Protein AF-A0A645JJ20-F1 (afdb_monomer_lite)

Radius of gyration: 17.33 Å; chains: 1; bounding box: 39×48×47 Å

Structure (mmCIF, N/CA/C/O backbone):
data_AF-A0A645JJ20-F1
#
_entry.id   AF-A0A645JJ20-F1
#
loop_
_atom_site.group_PDB
_atom_site.id
_atom_site.type_symbol
_atom_site.label_atom_id
_atom_site.label_alt_id
_atom_site.label_comp_id
_atom_site.label_asym_id
_atom_site.label_entity_id
_atom_site.label_seq_id
_atom_site.pdbx_PDB_ins_code
_atom_site.Cartn_x
_atom_site.Cartn_y
_atom_site.Cartn_z
_atom_site.occupancy
_atom_site.B_iso_or_equiv
_atom_site.auth_seq_id
_atom_site.auth_comp_id
_atom_site.auth_asym_id
_atom_site.auth_atom_id
_atom_site.pdbx_PDB_model_num
ATOM 1 N N . MET A 1 1 ? 11.208 -22.058 2.750 1.00 79.12 1 MET A N 1
ATOM 2 C CA . MET A 1 1 ? 11.627 -23.416 2.364 1.00 79.12 1 MET A CA 1
ATOM 3 C C . MET A 1 1 ? 10.623 -24.371 2.968 1.00 79.12 1 MET A C 1
ATOM 5 O O . MET A 1 1 ? 10.219 -24.130 4.101 1.00 79.12 1 MET A O 1
ATOM 9 N N . TYR A 1 2 ? 10.173 -25.352 2.195 1.00 85.62 2 TYR A N 1
ATOM 10 C CA . TYR A 1 2 ? 9.194 -26.344 2.631 1.00 85.62 2 TYR A CA 1
ATOM 11 C C . TYR A 1 2 ? 9.883 -27.704 2.752 1.00 85.62 2 TYR A C 1
ATOM 13 O O . TYR A 1 2 ? 10.841 -27.951 2.017 1.00 85.62 2 TYR A O 1
ATOM 21 N N . ASP A 1 3 ? 9.436 -28.554 3.671 1.00 89.44 3 ASP A N 1
ATOM 22 C CA . ASP A 1 3 ? 9.869 -29.955 3.703 1.00 89.44 3 ASP A CA 1
ATOM 23 C C . ASP A 1 3 ? 9.113 -30.814 2.670 1.00 89.44 3 ASP A C 1
ATOM 25 O O . ASP A 1 3 ? 8.294 -30.319 1.893 1.00 89.44 3 ASP A O 1
ATOM 29 N N . TYR A 1 4 ? 9.387 -32.121 2.666 1.00 90.19 4 TYR A N 1
ATOM 30 C CA . TYR A 1 4 ? 8.758 -33.096 1.770 1.00 90.19 4 TYR A CA 1
ATOM 31 C C . TYR A 1 4 ? 7.249 -33.284 2.014 1.00 90.19 4 TYR A C 1
ATOM 33 O O . TYR A 1 4 ? 6.570 -33.863 1.172 1.00 90.19 4 TYR A O 1
ATOM 41 N N . THR A 1 5 ? 6.722 -32.794 3.142 1.00 91.9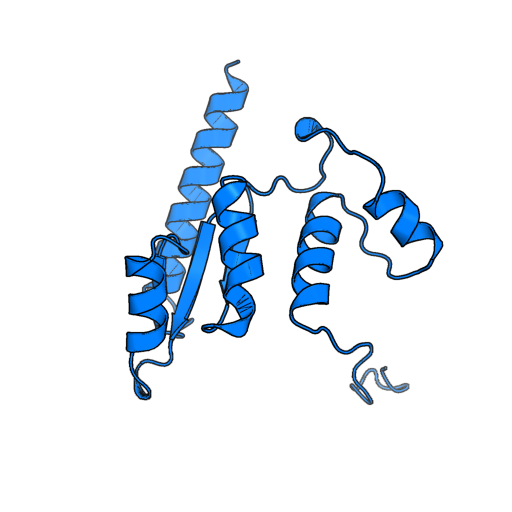4 5 THR A N 1
ATOM 42 C CA . THR A 1 5 ? 5.283 -32.787 3.455 1.00 91.94 5 THR A CA 1
ATOM 43 C C . THR A 1 5 ? 4.602 -31.483 3.034 1.00 91.94 5 THR A C 1
ATOM 45 O O . THR A 1 5 ? 3.382 -31.373 3.119 1.00 91.94 5 THR A O 1
ATOM 48 N N . GLY A 1 6 ? 5.374 -30.491 2.573 1.00 91.31 6 GLY A N 1
ATOM 49 C CA . GLY A 1 6 ? 4.878 -29.155 2.257 1.00 91.31 6 GLY A CA 1
ATOM 50 C C . GLY A 1 6 ? 4.761 -28.230 3.472 1.00 91.31 6 GLY A C 1
ATOM 51 O O . GLY A 1 6 ? 4.164 -27.161 3.350 1.00 91.31 6 GLY A O 1
ATOM 52 N N . SER A 1 7 ? 5.334 -28.583 4.629 1.00 90.06 7 SER A N 1
ATOM 53 C CA . SER A 1 7 ? 5.304 -27.729 5.826 1.00 90.06 7 SER A CA 1
ATOM 54 C C . SER A 1 7 ? 6.394 -26.655 5.772 1.00 90.06 7 SER A C 1
ATOM 56 O O . SER A 1 7 ? 7.488 -26.891 5.256 1.00 90.06 7 SER A O 1
ATOM 58 N N . ILE A 1 8 ? 6.110 -25.451 6.288 1.00 89.56 8 ILE A N 1
ATOM 59 C CA . ILE A 1 8 ? 7.061 -24.324 6.302 1.00 89.56 8 ILE A CA 1
ATOM 60 C C . ILE A 1 8 ? 8.202 -24.629 7.280 1.00 89.56 8 ILE A C 1
ATOM 62 O O . ILE A 1 8 ? 7.976 -24.738 8.478 1.00 89.56 8 ILE A O 1
ATOM 66 N N . GLN A 1 9 ? 9.433 -24.690 6.774 1.00 91.12 9 GLN A N 1
ATOM 67 C CA . GLN A 1 9 ? 10.643 -24.929 7.573 1.00 91.12 9 GLN A CA 1
ATOM 68 C C . GLN A 1 9 ? 11.427 -23.642 7.859 1.00 91.12 9 GLN A C 1
ATOM 70 O O . GLN A 1 9 ? 11.995 -23.473 8.932 1.00 91.12 9 GLN A O 1
ATOM 75 N N . TRP A 1 10 ? 11.478 -22.715 6.896 1.00 89.94 10 TRP A N 1
ATOM 76 C CA . TRP A 1 10 ? 12.255 -21.476 7.038 1.00 89.94 10 TRP A CA 1
ATOM 77 C C . TRP A 1 10 ? 11.722 -20.354 6.137 1.00 89.94 10 TRP A C 1
ATOM 79 O O . TRP A 1 10 ? 11.275 -20.652 5.019 1.00 89.94 10 TRP A O 1
ATOM 89 N N . PRO A 1 11 ? 11.792 -19.068 6.535 1.00 85.62 11 PRO A N 1
ATOM 90 C CA . PRO A 1 11 ? 11.512 -17.950 5.638 1.00 85.62 11 PRO A CA 1
ATOM 91 C C . PRO A 1 11 ? 12.403 -18.007 4.392 1.00 85.62 11 PRO A C 1
ATOM 93 O O . PRO A 1 11 ? 13.610 -18.211 4.472 1.00 85.62 11 PRO A O 1
ATOM 96 N N . LYS A 1 12 ? 11.806 -17.826 3.207 1.00 83.25 12 LYS A N 1
ATOM 97 C CA . LYS A 1 12 ? 12.566 -17.819 1.945 1.00 83.25 12 LYS A CA 1
ATOM 98 C C . LYS A 1 12 ? 13.456 -16.579 1.830 1.00 83.25 12 LYS A C 1
ATOM 100 O O . LYS A 1 12 ? 14.535 -16.664 1.258 1.00 83.25 12 LYS A O 1
ATOM 105 N N . MET A 1 13 ? 12.988 -15.439 2.336 1.00 83.81 13 MET A N 1
ATOM 106 C CA . MET A 1 13 ? 13.683 -14.161 2.233 1.00 83.81 13 MET A CA 1
ATOM 107 C C . MET A 1 13 ? 13.111 -13.165 3.245 1.00 83.81 13 MET A C 1
ATOM 109 O O . MET A 1 13 ? 11.896 -13.104 3.430 1.00 83.81 13 MET A O 1
ATOM 113 N N . ALA A 1 14 ? 13.982 -12.375 3.870 1.00 85.25 14 ALA A N 1
ATOM 114 C CA . ALA A 1 14 ? 13.581 -11.240 4.692 1.00 85.25 14 ALA A CA 1
ATOM 115 C C . ALA A 1 14 ? 13.409 -9.991 3.815 1.00 85.25 14 ALA A C 1
ATOM 117 O O . ALA A 1 14 ? 14.268 -9.685 2.988 1.00 85.25 14 ALA A O 1
ATOM 118 N N . VAL A 1 15 ? 12.309 -9.260 4.002 1.00 84.38 1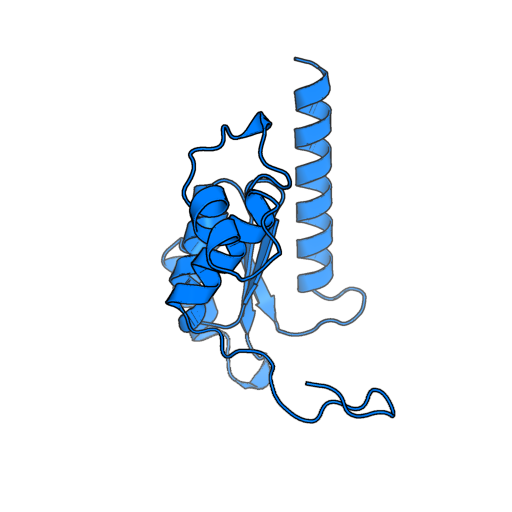5 VAL A N 1
ATOM 119 C CA . VAL A 1 15 ? 12.009 -8.023 3.268 1.00 84.38 15 VAL A CA 1
ATOM 120 C C . VAL A 1 15 ? 12.082 -6.855 4.244 1.00 84.38 15 VAL A C 1
ATOM 122 O O . VAL A 1 15 ? 11.305 -6.786 5.192 1.00 84.38 15 VAL A O 1
ATOM 125 N N . ASN A 1 16 ? 13.026 -5.940 4.026 1.00 84.06 16 ASN A N 1
ATOM 126 C CA . ASN A 1 16 ? 13.160 -4.715 4.818 1.00 84.06 16 ASN A CA 1
ATOM 127 C C . ASN A 1 16 ? 12.388 -3.543 4.183 1.00 84.06 16 ASN A C 1
ATOM 129 O O . ASN A 1 16 ? 11.849 -3.665 3.083 1.00 84.06 16 ASN A O 1
ATOM 133 N N . TYR A 1 17 ? 12.355 -2.394 4.865 1.00 72.00 17 TYR A N 1
ATOM 134 C CA . TYR A 1 17 ? 11.617 -1.203 4.419 1.00 72.00 17 TYR A CA 1
ATOM 135 C C . TYR A 1 17 ? 12.019 -0.727 3.007 1.00 72.00 17 TYR A C 1
ATOM 137 O O . TYR A 1 17 ? 11.157 -0.331 2.226 1.00 72.00 17 TYR A O 1
ATOM 145 N N . THR A 1 18 ? 13.298 -0.830 2.631 1.00 76.69 18 THR A N 1
ATOM 146 C CA . THR A 1 18 ? 13.781 -0.488 1.280 1.00 76.69 18 THR A CA 1
ATOM 147 C C . THR A 1 18 ? 13.320 -1.508 0.241 1.00 76.69 18 THR A C 1
ATOM 149 O O . THR A 1 18 ? 12.887 -1.145 -0.853 1.00 76.69 18 THR A O 1
ATOM 152 N N . ALA A 1 19 ? 13.378 -2.795 0.586 1.00 85.94 19 ALA A N 1
ATOM 153 C CA . ALA A 1 19 ? 12.980 -3.881 -0.294 1.00 85.94 19 ALA A CA 1
ATOM 154 C C . ALA A 1 19 ? 11.468 -3.870 -0.569 1.00 85.94 19 ALA A C 1
ATOM 156 O O . ALA A 1 19 ? 11.076 -4.151 -1.697 1.00 85.94 19 ALA A O 1
ATOM 157 N N . LYS A 1 20 ? 10.614 -3.480 0.393 1.00 89.94 20 LYS A N 1
ATOM 158 C CA . LYS A 1 20 ? 9.152 -3.369 0.184 1.00 89.94 20 LYS A CA 1
ATOM 159 C C . LYS A 1 20 ? 8.811 -2.497 -1.031 1.00 89.94 20 LYS A C 1
ATOM 161 O O . LYS A 1 20 ? 8.034 -2.905 -1.892 1.00 89.94 20 LYS A O 1
ATOM 166 N N . THR A 1 21 ? 9.478 -1.353 -1.167 1.00 90.06 21 THR A N 1
ATOM 167 C CA . THR A 1 21 ? 9.324 -0.453 -2.319 1.00 90.06 21 THR A CA 1
ATOM 168 C C . THR A 1 21 ? 9.699 -1.146 -3.632 1.00 90.06 21 THR A C 1
ATOM 170 O O . THR A 1 21 ? 8.991 -1.021 -4.631 1.00 90.06 21 THR A O 1
ATOM 173 N N . GLN A 1 22 ? 10.784 -1.929 -3.637 1.00 91.38 22 GLN A N 1
ATOM 174 C CA . GLN A 1 22 ? 11.178 -2.725 -4.802 1.00 91.38 22 GLN A CA 1
ATOM 175 C C . GLN A 1 22 ? 10.083 -3.735 -5.182 1.00 91.38 22 GLN A C 1
ATOM 177 O O . GLN A 1 22 ? 9.785 -3.894 -6.366 1.00 91.38 22 GLN A O 1
ATOM 182 N N . PHE A 1 23 ? 9.452 -4.389 -4.200 1.00 92.44 23 PHE A N 1
ATOM 183 C CA . PHE A 1 23 ? 8.353 -5.329 -4.443 1.00 92.44 23 PHE A CA 1
ATOM 184 C C . PHE A 1 23 ? 7.135 -4.670 -5.085 1.00 92.44 23 PHE A C 1
ATOM 186 O O . PHE A 1 23 ? 6.533 -5.262 -5.980 1.00 92.44 23 PHE A O 1
ATOM 193 N N . LEU A 1 24 ? 6.818 -3.430 -4.716 1.00 94.25 24 LEU A N 1
ATOM 194 C CA . LEU A 1 24 ? 5.751 -2.683 -5.378 1.00 94.25 24 LEU A CA 1
ATOM 195 C C . LEU A 1 24 ? 6.044 -2.466 -6.867 1.00 94.25 24 LEU A C 1
ATOM 197 O O . LEU A 1 24 ? 5.184 -2.729 -7.706 1.00 94.25 24 LEU A O 1
ATOM 201 N N . PHE A 1 25 ? 7.275 -2.083 -7.223 1.00 94.06 25 PHE A N 1
ATOM 202 C CA . PHE A 1 25 ? 7.672 -1.964 -8.630 1.00 94.06 25 PHE A CA 1
ATOM 203 C C . PHE A 1 25 ? 7.687 -3.311 -9.363 1.00 94.06 25 PHE A C 1
ATOM 205 O O . PHE A 1 25 ? 7.349 -3.369 -10.545 1.00 94.06 25 PHE A O 1
ATOM 212 N N . ARG A 1 26 ? 8.033 -4.403 -8.674 1.00 94.44 2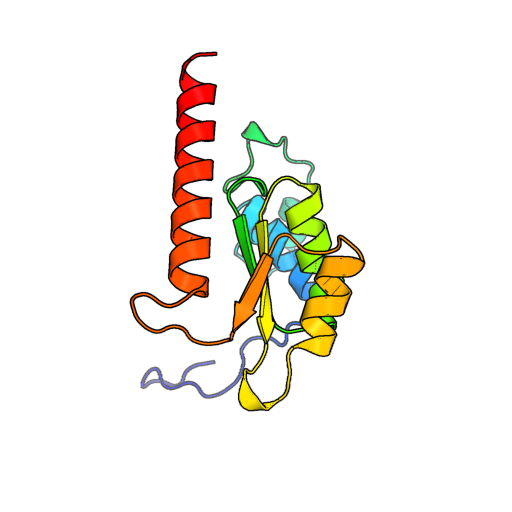6 ARG A N 1
ATOM 213 C CA . ARG A 1 26 ? 7.967 -5.760 -9.233 1.00 94.44 26 ARG A CA 1
ATOM 214 C C . ARG A 1 26 ? 6.539 -6.157 -9.587 1.00 94.44 26 ARG A C 1
ATOM 216 O O . ARG A 1 26 ? 6.315 -6.626 -10.698 1.00 94.44 26 ARG A O 1
ATOM 223 N N . ILE A 1 27 ? 5.572 -5.916 -8.699 1.00 95.00 27 ILE A N 1
ATOM 224 C CA . ILE A 1 27 ? 4.143 -6.146 -8.976 1.00 95.00 27 ILE A CA 1
ATOM 225 C C . ILE A 1 27 ? 3.682 -5.244 -10.123 1.00 95.00 27 ILE A C 1
ATOM 227 O O . ILE A 1 27 ? 3.066 -5.718 -11.075 1.00 95.00 27 ILE A O 1
ATOM 231 N N . ASN A 1 28 ? 4.051 -3.963 -10.065 1.00 96.19 28 ASN A N 1
ATOM 232 C CA . ASN A 1 28 ? 3.689 -2.960 -11.057 1.00 96.19 28 ASN A CA 1
ATOM 233 C C . ASN A 1 28 ? 4.139 -3.345 -12.475 1.00 96.19 28 ASN A C 1
ATOM 235 O O . ASN A 1 28 ? 3.344 -3.293 -13.410 1.00 96.19 28 ASN A O 1
ATOM 239 N N . LYS A 1 29 ? 5.392 -3.788 -12.625 1.00 94.81 29 LYS A N 1
ATOM 240 C CA . LYS A 1 29 ? 5.981 -4.190 -13.912 1.00 94.81 29 LYS A CA 1
ATOM 241 C C . LYS A 1 29 ? 5.772 -5.667 -14.263 1.00 94.81 29 LYS A C 1
ATOM 243 O O . LYS A 1 29 ? 6.098 -6.074 -15.369 1.00 94.81 29 LYS A O 1
ATOM 248 N N . GLY A 1 30 ? 5.247 -6.480 -13.345 1.00 93.56 30 GLY A N 1
ATOM 249 C CA . GLY A 1 30 ? 5.052 -7.920 -13.542 1.00 93.56 30 GLY A CA 1
ATOM 250 C C . GLY A 1 30 ? 6.314 -8.783 -13.419 1.00 93.56 30 GLY A C 1
ATOM 251 O O . GLY A 1 30 ? 6.307 -9.920 -13.880 1.00 93.56 30 GLY A O 1
ATOM 252 N N . VAL A 1 31 ? 7.372 -8.285 -12.777 1.00 93.62 31 VAL A N 1
ATOM 253 C CA . VAL A 1 31 ? 8.664 -8.973 -12.607 1.00 93.62 31 VAL A CA 1
ATOM 254 C C . VAL A 1 31 ? 8.694 -9.722 -11.267 1.00 93.62 31 VAL A C 1
ATOM 256 O O . VAL A 1 31 ? 9.242 -9.235 -10.273 1.00 93.62 31 VAL A O 1
ATOM 259 N N . LEU A 1 32 ? 8.051 -10.892 -11.226 1.00 88.62 32 LEU A N 1
ATOM 260 C CA . LEU A 1 32 ? 7.820 -11.649 -9.984 1.00 88.62 32 LEU A CA 1
ATOM 261 C C . LEU A 1 32 ? 9.012 -12.512 -9.543 1.00 88.62 32 LEU A C 1
ATOM 263 O O . LEU A 1 32 ? 9.154 -12.784 -8.350 1.00 88.62 32 LEU A O 1
ATOM 267 N N . ASP A 1 33 ? 9.878 -12.907 -10.475 1.00 87.62 33 ASP A N 1
ATOM 268 C CA . ASP A 1 33 ? 11.084 -13.668 -10.154 1.00 87.62 33 ASP A CA 1
ATOM 269 C C . ASP A 1 33 ? 12.113 -12.806 -9.431 1.00 87.62 33 ASP A C 1
ATOM 271 O O . ASP A 1 33 ? 12.278 -11.625 -9.729 1.00 87.62 33 ASP A O 1
ATOM 275 N N . ILE A 1 34 ? 12.834 -13.404 -8.483 1.00 84.31 34 ILE A N 1
ATOM 276 C CA . ILE A 1 34 ? 13.850 -12.726 -7.671 1.00 84.31 34 ILE A CA 1
ATOM 277 C C . ILE A 1 34 ? 15.203 -13.363 -7.986 1.00 84.31 34 ILE A C 1
ATOM 279 O O . ILE A 1 34 ? 15.679 -14.245 -7.275 1.00 84.31 34 ILE A O 1
ATOM 283 N N . ASN A 1 35 ? 15.794 -12.942 -9.099 1.00 83.25 35 ASN A N 1
ATOM 284 C CA . ASN A 1 35 ? 17.121 -13.358 -9.557 1.00 83.25 35 ASN A CA 1
ATOM 285 C C . ASN A 1 35 ? 17.854 -12.186 -10.243 1.00 83.25 35 ASN A C 1
ATOM 287 O O . ASN A 1 35 ? 17.284 -11.103 -10.413 1.00 83.25 35 ASN A O 1
ATOM 291 N N . THR A 1 36 ? 19.116 -12.384 -10.625 1.00 78.19 36 THR A N 1
ATOM 292 C CA . THR A 1 36 ? 19.948 -11.342 -11.251 1.00 78.19 36 THR A CA 1
ATOM 293 C C . THR A 1 36 ? 19.331 -10.805 -12.545 1.00 78.19 36 THR A C 1
ATOM 295 O O . THR A 1 36 ? 19.262 -9.592 -12.733 1.00 78.19 36 THR A O 1
ATOM 298 N N . ASP A 1 37 ? 18.791 -11.681 -13.392 1.00 79.62 37 ASP A N 1
ATOM 299 C CA . ASP A 1 37 ? 18.212 -11.295 -14.685 1.00 79.62 37 ASP A CA 1
ATOM 300 C C . ASP A 1 37 ? 16.945 -10.442 -14.519 1.00 79.62 37 ASP A C 1
ATOM 302 O O . ASP A 1 37 ? 16.736 -9.453 -15.227 1.00 79.62 37 ASP A O 1
ATOM 306 N N . SER A 1 38 ? 16.135 -10.755 -13.504 1.00 86.38 38 SER A N 1
ATOM 307 C CA . SER A 1 38 ? 14.932 -10.000 -13.150 1.00 86.38 38 SER A CA 1
ATOM 308 C C . SER A 1 38 ? 15.239 -8.561 -12.723 1.00 86.38 38 SER A C 1
ATOM 310 O O . SER A 1 38 ? 14.409 -7.672 -12.909 1.00 86.38 38 SER A O 1
ATOM 312 N N . ALA A 1 39 ? 16.428 -8.294 -12.168 1.00 82.31 39 ALA A N 1
ATOM 313 C CA . ALA A 1 39 ? 16.795 -6.952 -11.722 1.00 82.31 39 ALA A CA 1
ATOM 314 C C . ALA A 1 39 ? 16.950 -5.990 -12.909 1.00 82.31 39 ALA A C 1
ATOM 316 O O . ALA A 1 39 ? 16.516 -4.841 -12.831 1.00 82.31 39 ALA A O 1
ATOM 317 N N . ASN A 1 40 ? 17.487 -6.472 -14.033 1.00 85.12 40 ASN A N 1
ATOM 318 C CA . ASN A 1 40 ? 17.602 -5.679 -15.257 1.00 85.12 40 ASN A CA 1
ATOM 319 C C . ASN A 1 40 ? 16.222 -5.331 -15.827 1.00 85.12 40 ASN A C 1
ATOM 321 O O . ASN A 1 40 ? 15.967 -4.176 -16.169 1.00 85.12 40 ASN A O 1
ATOM 325 N N . LEU A 1 41 ? 15.305 -6.305 -15.858 1.00 86.62 41 LEU A N 1
ATOM 326 C CA . LEU A 1 41 ? 13.919 -6.085 -16.281 1.00 86.62 41 LEU A CA 1
ATOM 327 C C . LEU A 1 41 ? 13.197 -5.087 -15.369 1.00 86.62 41 LEU A C 1
ATOM 329 O O . LEU A 1 41 ? 12.491 -4.205 -15.852 1.00 86.62 41 LEU A O 1
ATOM 333 N N . LEU A 1 42 ? 13.414 -5.183 -14.056 1.00 89.12 42 LEU A N 1
ATOM 334 C CA . LEU A 1 42 ? 12.844 -4.255 -13.085 1.00 89.12 42 LEU A CA 1
ATOM 335 C C . LEU A 1 42 ? 13.377 -2.826 -13.260 1.00 89.12 42 LEU A C 1
ATOM 337 O O . LEU A 1 42 ? 12.611 -1.875 -13.110 1.00 89.12 42 LEU A O 1
ATOM 341 N N . ASN A 1 43 ? 14.662 -2.662 -13.574 1.00 88.06 43 ASN A N 1
ATOM 342 C CA . ASN A 1 43 ? 15.294 -1.350 -13.738 1.00 88.06 43 ASN A CA 1
ATOM 343 C C . ASN A 1 43 ? 15.006 -0.707 -15.101 1.00 88.06 43 ASN A C 1
ATOM 345 O O . ASN A 1 43 ? 15.086 0.515 -15.228 1.00 88.06 43 ASN A O 1
ATOM 349 N N . LYS A 1 44 ? 14.626 -1.495 -16.113 1.00 90.94 44 LYS A N 1
ATOM 350 C CA . LYS A 1 44 ? 14.231 -0.980 -17.427 1.00 90.94 44 LYS A CA 1
ATOM 351 C C . LYS A 1 44 ? 13.037 -0.029 -17.296 1.00 90.94 44 LYS A C 1
ATOM 353 O O . LYS A 1 44 ? 12.089 -0.296 -16.552 1.00 90.94 44 LYS A O 1
ATOM 358 N N . PHE A 1 45 ? 13.071 1.089 -18.017 1.00 91.56 45 PHE A N 1
ATOM 359 C CA . PHE A 1 45 ? 11.915 1.978 -18.111 1.00 91.56 45 PHE A CA 1
ATOM 360 C C . PHE A 1 45 ? 10.728 1.237 -18.745 1.00 91.56 45 PHE A C 1
ATOM 362 O O . PHE A 1 45 ? 10.886 0.550 -19.753 1.00 91.56 45 PHE A O 1
ATOM 369 N N . THR A 1 46 ? 9.551 1.383 -18.137 1.00 90.62 46 THR A N 1
ATOM 370 C CA . THR A 1 46 ? 8.295 0.793 -18.614 1.00 90.62 46 THR A CA 1
ATOM 371 C C . THR A 1 46 ? 7.227 1.888 -18.596 1.00 90.62 46 THR A C 1
ATOM 373 O O . THR A 1 46 ? 6.905 2.377 -17.495 1.00 90.62 46 THR A O 1
ATOM 376 N N . PRO A 1 47 ? 6.716 2.294 -19.775 1.00 92.12 47 PRO A N 1
ATOM 377 C CA . PRO A 1 47 ? 5.578 3.201 -19.906 1.00 92.12 47 PRO A CA 1
ATOM 378 C C . PRO A 1 47 ? 4.390 2.746 -19.061 1.00 92.12 47 PRO A C 1
ATOM 380 O O . PRO A 1 47 ? 4.220 1.555 -18.815 1.00 92.12 47 PRO A O 1
ATOM 383 N N . GLU A 1 48 ? 3.569 3.680 -18.581 1.00 87.75 48 GLU A N 1
ATOM 384 C CA . GLU A 1 48 ? 2.504 3.343 -17.630 1.00 87.75 48 GLU A CA 1
ATOM 385 C C . GLU A 1 48 ? 1.444 2.396 -18.205 1.00 87.75 48 GLU A C 1
ATOM 387 O O . GLU A 1 48 ? 1.022 1.472 -17.516 1.00 87.75 48 GLU A O 1
ATOM 392 N N . ASN A 1 49 ? 1.097 2.574 -19.478 1.00 88.31 49 ASN A N 1
ATOM 393 C CA . ASN A 1 49 ? 0.169 1.733 -20.235 1.00 88.31 49 ASN A CA 1
ATOM 394 C C . ASN A 1 49 ? 0.700 0.315 -20.521 1.00 88.31 49 ASN A C 1
ATOM 396 O O . ASN A 1 49 ? -0.080 -0.569 -20.853 1.00 88.31 49 ASN A O 1
ATOM 400 N N . GLU A 1 50 ? 2.008 0.085 -20.390 1.00 91.56 50 GLU A N 1
ATOM 401 C CA . GLU A 1 50 ? 2.632 -1.236 -20.557 1.00 91.56 50 GLU A CA 1
ATOM 402 C C . GLU A 1 50 ? 2.854 -1.954 -19.216 1.00 91.56 50 GLU A C 1
ATOM 404 O O . GLU A 1 50 ? 3.309 -3.100 -19.172 1.00 91.56 50 GLU A O 1
ATOM 409 N N . ARG A 1 51 ? 2.567 -1.291 -18.089 1.00 93.44 51 ARG A N 1
ATOM 410 C CA . ARG A 1 51 ? 2.722 -1.887 -16.759 1.00 93.44 51 ARG A CA 1
ATOM 411 C C . ARG A 1 51 ? 1.617 -2.904 -16.521 1.00 93.44 51 ARG A C 1
ATOM 413 O O . ARG A 1 51 ? 0.442 -2.608 -16.703 1.00 93.44 51 ARG A O 1
ATOM 420 N N . ARG A 1 52 ? 1.996 -4.078 -16.008 1.00 95.19 52 ARG A N 1
ATOM 421 C CA . ARG A 1 52 ? 1.057 -5.158 -15.678 1.00 95.19 52 ARG A CA 1
ATOM 422 C C . ARG A 1 52 ? -0.051 -4.693 -14.731 1.00 95.19 52 ARG A C 1
ATOM 424 O O . ARG A 1 52 ? -1.202 -5.038 -14.953 1.00 95.19 52 ARG A O 1
ATOM 431 N N . ILE A 1 53 ? 0.304 -3.966 -13.668 1.00 95.75 53 ILE A N 1
ATOM 432 C CA . ILE A 1 53 ? -0.652 -3.403 -12.702 1.00 95.75 53 ILE A CA 1
ATOM 433 C C . ILE A 1 53 ? -0.253 -1.951 -12.418 1.00 95.75 53 ILE A C 1
ATOM 435 O O . ILE A 1 53 ? 0.682 -1.726 -11.648 1.00 95.75 53 ILE A O 1
ATOM 439 N N . PRO A 1 54 ? -0.914 -0.944 -13.012 1.00 94.88 54 PRO A N 1
ATOM 440 C CA . PRO A 1 54 ? -0.659 0.460 -12.699 1.00 94.88 54 PRO A CA 1
ATOM 441 C C . PRO A 1 54 ? -0.844 0.763 -11.206 1.00 94.88 54 PRO A C 1
ATOM 443 O O . PRO A 1 54 ? -1.711 0.192 -10.549 1.00 94.88 54 PRO A O 1
ATOM 446 N N . PHE A 1 55 ? -0.057 1.694 -10.660 1.00 95.69 55 PHE A N 1
ATOM 447 C CA . PHE A 1 55 ? -0.160 2.080 -9.245 1.00 95.69 55 PHE A CA 1
ATOM 448 C C . PHE A 1 55 ? -1.531 2.663 -8.885 1.00 95.69 55 PHE A C 1
ATOM 450 O O . PHE A 1 55 ? -2.019 2.398 -7.789 1.00 95.69 55 PHE A O 1
ATOM 457 N N . LYS A 1 56 ? -2.187 3.372 -9.816 1.00 94.81 56 LYS A N 1
ATOM 458 C CA . LYS A 1 56 ? -3.571 3.854 -9.665 1.00 94.81 56 LYS A CA 1
ATOM 459 C C . LYS A 1 56 ? -4.582 2.741 -9.352 1.00 94.81 56 LYS A C 1
ATOM 461 O O . LYS A 1 56 ? -5.598 3.004 -8.716 1.00 94.81 56 LYS A O 1
ATOM 466 N N . ASN A 1 57 ? -4.247 1.497 -9.702 1.00 95.56 57 ASN A N 1
ATOM 467 C CA . ASN A 1 57 ? -5.060 0.308 -9.457 1.00 95.56 57 ASN A CA 1
ATOM 468 C C . ASN A 1 57 ? -4.597 -0.485 -8.218 1.00 95.56 57 ASN A C 1
ATOM 470 O O . ASN A 1 57 ? -5.023 -1.621 -8.019 1.00 95.56 57 ASN A O 1
ATOM 474 N N . MET A 1 58 ? -3.716 0.080 -7.384 1.00 96.12 58 MET A N 1
ATOM 475 C CA . MET A 1 58 ? -3.220 -0.559 -6.165 1.00 96.12 58 MET A CA 1
ATOM 476 C C . MET A 1 58 ? -3.873 0.014 -4.907 1.00 96.12 58 MET A C 1
ATOM 478 O O . MET A 1 58 ? -4.033 1.228 -4.752 1.00 96.12 58 MET A O 1
ATOM 482 N N . ILE A 1 59 ? -4.167 -0.890 -3.971 1.00 95.69 59 ILE A N 1
ATOM 483 C CA . ILE A 1 59 ? -4.535 -0.573 -2.592 1.00 95.69 59 ILE A CA 1
ATOM 484 C C . ILE A 1 59 ? -3.414 -1.093 -1.692 1.00 95.69 59 ILE A C 1
ATOM 486 O O . ILE A 1 59 ? -3.147 -2.294 -1.674 1.00 95.69 59 ILE A O 1
ATOM 490 N N . TYR A 1 60 ? -2.746 -0.200 -0.967 1.00 94.44 60 TYR A N 1
ATOM 491 C CA . TYR A 1 60 ? -1.714 -0.558 0.003 1.00 94.44 60 TYR A CA 1
ATOM 492 C C . TYR A 1 60 ? -2.295 -0.544 1.412 1.00 94.44 60 TYR A C 1
ATOM 494 O O . TYR A 1 60 ? -2.768 0.493 1.871 1.00 94.44 60 TYR A O 1
ATOM 502 N N . VAL A 1 61 ? -2.219 -1.670 2.114 1.00 93.56 61 VAL A N 1
ATOM 503 C CA . VAL A 1 61 ? -2.599 -1.785 3.527 1.00 93.56 61 VAL A CA 1
ATOM 504 C C . VAL A 1 61 ? -1.332 -2.071 4.323 1.00 93.56 61 VAL A C 1
ATOM 506 O O . VAL A 1 61 ? -0.598 -2.994 3.976 1.00 93.56 61 VAL A O 1
ATOM 509 N N . GLY A 1 62 ? -1.054 -1.283 5.360 1.00 88.81 62 GLY A N 1
ATOM 510 C CA . GLY A 1 62 ? 0.152 -1.453 6.175 1.00 88.81 62 GLY A CA 1
ATOM 511 C C . GLY A 1 62 ? 0.027 -0.831 7.555 1.00 88.81 62 GLY A C 1
ATOM 512 O O . GLY A 1 62 ? -0.897 -0.064 7.817 1.00 88.81 62 GLY A O 1
ATOM 513 N N . ASP A 1 63 ? 0.948 -1.170 8.447 1.00 78.44 63 ASP A N 1
ATOM 514 C CA . ASP A 1 63 ? 0.930 -0.747 9.840 1.00 78.44 63 ASP A CA 1
ATOM 515 C C . ASP A 1 63 ? 2.018 0.303 10.131 1.00 78.44 63 ASP A C 1
ATOM 517 O O . ASP A 1 63 ? 3.227 0.063 10.127 1.00 78.44 63 ASP A O 1
ATOM 521 N N . GLY A 1 64 ? 1.566 1.524 10.413 1.00 73.19 64 GLY A N 1
ATOM 522 C CA . GLY A 1 64 ? 2.393 2.563 11.021 1.00 73.19 64 GLY A CA 1
ATOM 523 C C . GLY A 1 64 ? 3.577 3.077 10.187 1.00 73.19 64 GLY A C 1
ATOM 524 O O . GLY A 1 64 ? 3.524 3.229 8.965 1.00 73.19 64 GLY A O 1
ATOM 525 N N . LEU A 1 65 ? 4.648 3.451 10.897 1.00 74.56 65 LEU A N 1
ATOM 526 C CA . LEU A 1 65 ? 5.730 4.298 10.380 1.00 74.56 65 LEU A CA 1
ATOM 527 C C . LEU A 1 65 ? 6.671 3.590 9.393 1.00 74.56 65 LEU A C 1
ATOM 529 O O . LEU A 1 65 ? 7.263 4.253 8.538 1.00 74.56 65 LEU A O 1
ATOM 533 N N . THR A 1 66 ? 6.817 2.264 9.484 1.00 79.88 66 THR A N 1
ATOM 534 C CA . THR A 1 66 ? 7.784 1.521 8.649 1.00 79.88 66 THR A CA 1
ATOM 535 C C . THR A 1 66 ? 7.392 1.487 7.172 1.00 79.88 66 THR A C 1
ATOM 537 O O . THR A 1 66 ? 8.258 1.384 6.302 1.00 79.88 66 THR A O 1
ATOM 540 N N . ASP A 1 67 ? 6.102 1.669 6.892 1.00 86.38 67 ASP A N 1
ATOM 541 C CA . ASP A 1 67 ? 5.525 1.597 5.552 1.00 86.38 67 ASP A CA 1
ATOM 542 C C . ASP A 1 67 ? 5.267 2.961 4.922 1.00 86.38 67 ASP A C 1
ATOM 544 O O . ASP A 1 67 ? 4.795 3.049 3.789 1.00 86.38 67 ASP A O 1
ATOM 548 N N . VAL A 1 68 ? 5.628 4.045 5.610 1.00 85.00 68 VAL A N 1
ATOM 549 C CA . VAL A 1 68 ? 5.462 5.415 5.113 1.00 85.00 68 VAL A CA 1
ATOM 550 C C . VAL A 1 68 ? 6.033 5.621 3.706 1.00 85.00 68 VAL A C 1
ATOM 552 O O . VAL A 1 68 ? 5.341 6.247 2.898 1.00 85.00 68 VAL A O 1
ATOM 555 N N . PRO A 1 69 ? 7.227 5.102 3.347 1.00 88.62 69 PRO A N 1
ATOM 556 C CA . PRO A 1 69 ? 7.733 5.222 1.981 1.00 88.62 69 PRO A CA 1
ATOM 557 C C . PRO A 1 69 ? 6.834 4.533 0.947 1.00 88.62 69 PRO A C 1
ATOM 559 O O . PRO A 1 69 ? 6.564 5.107 -0.105 1.00 88.62 69 PRO A O 1
ATOM 562 N N . CYS A 1 70 ? 6.329 3.337 1.259 1.00 91.06 70 CYS A N 1
ATOM 563 C CA . CYS A 1 70 ? 5.451 2.572 0.373 1.00 91.06 70 CYS A CA 1
ATOM 564 C C . CYS A 1 70 ? 4.084 3.245 0.223 1.00 91.06 70 CYS A C 1
ATOM 566 O O . CYS A 1 70 ? 3.593 3.414 -0.892 1.00 91.06 70 CYS A O 1
ATOM 568 N N . MET A 1 71 ? 3.506 3.704 1.333 1.00 90.44 71 MET A N 1
ATOM 569 C CA . MET A 1 71 ? 2.219 4.394 1.338 1.00 90.44 71 MET A CA 1
ATOM 570 C C . MET A 1 71 ? 2.270 5.702 0.550 1.00 90.44 71 MET A C 1
ATOM 572 O O . MET A 1 71 ? 1.359 5.968 -0.239 1.00 90.44 71 MET A O 1
ATOM 576 N N . LYS A 1 72 ? 3.347 6.485 0.717 1.00 89.25 72 LYS A N 1
ATOM 577 C CA . LYS A 1 72 ? 3.592 7.692 -0.081 1.00 89.25 72 LYS A CA 1
ATOM 578 C C . LYS A 1 72 ? 3.766 7.360 -1.555 1.00 89.25 72 LYS A C 1
ATOM 580 O O . LYS A 1 72 ? 3.139 8.015 -2.376 1.00 89.25 72 LYS A O 1
ATOM 585 N N . LEU A 1 73 ? 4.570 6.346 -1.885 1.00 92.25 73 LEU A N 1
ATOM 586 C CA . LEU A 1 73 ? 4.788 5.930 -3.270 1.00 92.25 73 LEU A CA 1
ATOM 587 C C . LEU A 1 73 ? 3.454 5.614 -3.953 1.00 92.25 73 LEU A C 1
ATOM 589 O O . LEU A 1 73 ? 3.130 6.217 -4.970 1.00 92.25 73 LEU A O 1
ATOM 593 N N . VAL A 1 74 ? 2.657 4.716 -3.373 1.00 93.75 74 VAL A N 1
ATOM 594 C CA . VAL A 1 74 ? 1.373 4.305 -3.955 1.00 93.75 74 VAL A CA 1
ATOM 5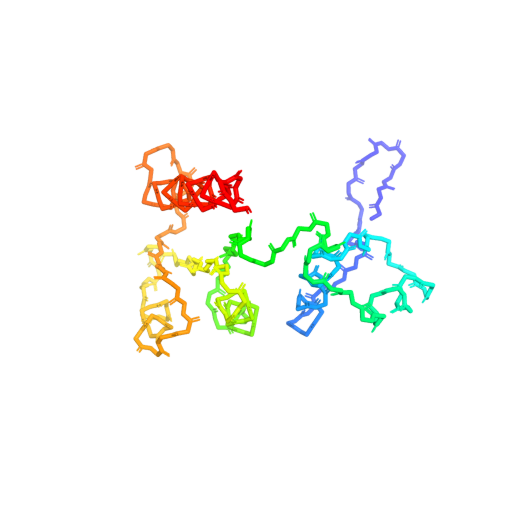95 C C . VAL A 1 74 ? 0.438 5.505 -4.123 1.00 93.75 74 VAL A C 1
ATOM 597 O O . VAL A 1 74 ? -0.113 5.688 -5.207 1.00 93.75 74 VAL A O 1
ATOM 600 N N . LYS A 1 75 ? 0.333 6.374 -3.107 1.00 91.00 75 LYS A N 1
ATOM 601 C CA . LYS A 1 75 ? -0.491 7.592 -3.164 1.00 91.00 75 LYS A CA 1
ATOM 602 C C . LYS A 1 75 ? -0.026 8.568 -4.252 1.00 91.00 75 LYS A C 1
ATOM 604 O O . LYS A 1 75 ? -0.852 9.086 -4.999 1.00 91.00 75 LYS A O 1
ATOM 609 N N . SER A 1 76 ? 1.281 8.811 -4.370 1.00 91.88 76 SER A N 1
ATOM 610 C CA . SER A 1 76 ? 1.853 9.733 -5.363 1.00 91.88 76 SER A CA 1
ATOM 611 C C . SER A 1 76 ? 1.610 9.294 -6.808 1.00 91.88 76 SER A C 1
ATOM 613 O O . SER A 1 76 ? 1.530 10.148 -7.682 1.00 91.88 76 SER A O 1
ATOM 615 N N . TYR A 1 77 ? 1.453 7.991 -7.057 1.00 93.06 77 TYR A N 1
ATOM 616 C CA . TYR A 1 77 ? 1.119 7.442 -8.375 1.00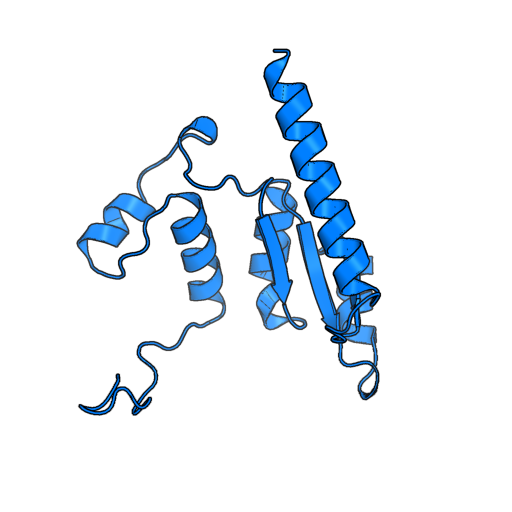 93.06 77 TYR A CA 1
ATOM 617 C C . TYR A 1 77 ? -0.382 7.109 -8.529 1.00 93.06 77 TYR A C 1
ATOM 619 O O . TYR A 1 77 ? -0.757 6.247 -9.323 1.00 93.06 77 TYR A O 1
ATOM 627 N N . GLY A 1 78 ? -1.252 7.775 -7.760 1.00 92.38 78 GLY A N 1
ATOM 628 C CA . GLY A 1 78 ? -2.714 7.711 -7.903 1.00 92.38 78 GLY A CA 1
ATOM 629 C C . GLY A 1 78 ? -3.403 6.541 -7.193 1.00 92.38 78 GLY A C 1
ATOM 630 O O . GLY A 1 78 ? -4.636 6.505 -7.125 1.00 92.38 78 GLY A O 1
ATOM 631 N N . GLY A 1 79 ? -2.634 5.606 -6.633 1.00 94.75 79 GLY A N 1
ATOM 632 C CA . GLY A 1 79 ? -3.150 4.512 -5.816 1.00 94.75 79 GLY A CA 1
ATOM 633 C C . GLY A 1 79 ? -3.669 4.993 -4.463 1.00 94.75 79 GLY A C 1
ATOM 634 O O . GLY A 1 79 ? -3.652 6.184 -4.143 1.00 94.75 79 GLY A O 1
ATOM 635 N N . GLN A 1 80 ? -4.165 4.062 -3.652 1.00 94.38 80 GLN A N 1
ATOM 636 C CA . GLN A 1 80 ? -4.725 4.379 -2.337 1.00 94.38 80 GLN A CA 1
ATOM 637 C C . GLN A 1 80 ? -4.000 3.613 -1.238 1.00 94.38 80 GLN A C 1
ATOM 639 O O . GLN A 1 80 ? -3.724 2.425 -1.378 1.00 94.38 80 GLN A O 1
ATOM 644 N N . SER A 1 81 ? -3.720 4.296 -0.131 1.00 92.31 81 SER A N 1
ATOM 645 C CA . SER A 1 81 ? -3.014 3.723 1.016 1.00 92.31 81 SER A CA 1
ATOM 646 C C . SER A 1 81 ? -3.879 3.826 2.268 1.00 92.31 81 SER A C 1
ATOM 648 O O . SER A 1 81 ? -4.413 4.903 2.554 1.00 92.31 81 SER A O 1
ATOM 650 N N . ILE A 1 82 ? -3.991 2.717 2.999 1.00 92.38 82 ILE A N 1
ATOM 651 C CA . ILE A 1 82 ? -4.816 2.541 4.196 1.00 92.38 82 ILE A CA 1
ATOM 652 C C . ILE A 1 82 ? -3.926 2.038 5.346 1.00 92.38 82 ILE A C 1
ATOM 654 O O . ILE A 1 82 ? -3.765 0.828 5.523 1.00 92.38 82 ILE A O 1
ATOM 658 N N . PRO A 1 83 ? -3.314 2.938 6.130 1.00 91.19 83 PRO A N 1
ATOM 659 C CA . PRO A 1 83 ? -2.760 2.572 7.417 1.00 91.19 83 PRO A CA 1
ATOM 660 C C . PRO A 1 83 ? -3.805 1.940 8.318 1.00 91.19 83 PRO A C 1
ATOM 662 O O . PRO A 1 83 ? -4.872 2.517 8.551 1.00 91.19 83 PRO A O 1
ATOM 665 N N . VAL A 1 84 ? -3.452 0.787 8.869 1.00 91.88 84 VAL A N 1
ATOM 666 C CA . VAL A 1 84 ? -4.241 0.132 9.902 1.00 91.88 84 VAL A CA 1
ATOM 667 C C . VAL A 1 84 ? -3.632 0.362 11.276 1.00 91.88 84 VAL A C 1
ATOM 669 O O . VAL A 1 84 ? -2.411 0.428 11.427 1.00 91.88 84 VAL A O 1
ATOM 672 N N . TYR A 1 85 ? -4.487 0.495 12.285 1.00 89.88 85 TYR A N 1
ATOM 673 C CA . TYR A 1 85 ? -4.078 0.616 13.684 1.00 89.88 85 TYR A CA 1
ATOM 674 C C . TYR A 1 85 ? -4.795 -0.418 14.547 1.00 89.88 85 TYR A C 1
ATOM 676 O O . TYR A 1 85 ? -5.907 -0.845 14.238 1.00 89.88 85 TYR A O 1
ATOM 684 N N . ASN A 1 86 ? -4.163 -0.822 15.649 1.00 89.19 86 ASN A N 1
ATOM 685 C CA . ASN A 1 86 ? -4.818 -1.666 16.639 1.00 89.19 86 ASN A CA 1
ATOM 686 C C . ASN A 1 86 ? -5.793 -0.801 17.465 1.00 89.19 86 ASN A C 1
ATOM 688 O O . ASN A 1 86 ? -5.327 0.113 18.153 1.00 89.19 86 ASN A O 1
ATOM 692 N N . PRO A 1 87 ? -7.111 -1.083 17.454 1.00 85.44 87 PRO A N 1
ATOM 693 C CA . PRO A 1 87 ? -8.090 -0.319 18.230 1.00 85.44 87 PRO A CA 1
ATOM 694 C C . PRO A 1 87 ? -7.760 -0.264 19.727 1.00 85.44 87 PRO A C 1
ATOM 696 O O . PRO A 1 87 ? -8.034 0.736 20.382 1.00 85.44 87 PRO A O 1
ATOM 699 N N . HIS A 1 88 ? -7.128 -1.314 20.260 1.00 85.75 88 HIS A N 1
ATOM 700 C CA . HIS A 1 88 ? -6.761 -1.420 21.672 1.00 85.75 88 HIS A CA 1
ATOM 701 C C . HIS A 1 88 ? -5.476 -0.666 22.035 1.00 85.75 88 HIS A C 1
ATOM 703 O O . HIS A 1 88 ? -5.245 -0.392 23.209 1.00 85.75 88 HIS A O 1
ATOM 709 N N . SER A 1 89 ? -4.621 -0.357 21.055 1.00 80.81 89 SER A N 1
ATOM 710 C CA . SER A 1 89 ? -3.322 0.303 21.274 1.00 80.81 89 SER A CA 1
ATOM 711 C C . SER A 1 89 ? -3.335 1.793 20.926 1.00 80.81 89 SER A C 1
ATOM 713 O O . SER A 1 89 ? -2.344 2.476 21.164 1.00 80.81 89 SER A O 1
ATOM 715 N N . GLY A 1 90 ? -4.443 2.296 20.376 1.00 79.31 90 GLY A N 1
ATOM 716 C CA . GLY A 1 90 ? -4.615 3.696 19.997 1.00 79.31 90 GLY A CA 1
ATOM 717 C C . GLY A 1 90 ? -4.386 3.976 18.508 1.00 79.31 90 GLY A C 1
ATOM 718 O O . GLY A 1 90 ? -3.775 3.200 17.774 1.00 79.31 90 GLY A O 1
ATOM 719 N N . LYS A 1 91 ? -4.919 5.119 18.059 1.00 85.00 91 LYS A N 1
ATOM 720 C CA . LYS A 1 91 ? -4.953 5.567 16.652 1.00 85.00 91 LYS A CA 1
ATOM 721 C C . LYS A 1 91 ? -3.903 6.639 16.327 1.00 85.00 91 LYS A C 1
ATOM 723 O O . LYS A 1 91 ? -3.726 6.984 15.165 1.00 85.00 91 LYS A O 1
ATOM 728 N N . GLU A 1 92 ? -3.208 7.170 17.331 1.00 84.00 92 GLU A N 1
ATOM 729 C CA . GLU A 1 92 ? -2.395 8.393 17.229 1.00 84.00 92 GLU A CA 1
ATOM 730 C C . GLU A 1 92 ? -1.373 8.361 16.087 1.00 84.00 92 GLU A C 1
ATOM 732 O O . GLU A 1 92 ? -1.304 9.296 15.294 1.00 84.00 92 GLU A O 1
ATOM 737 N N . SER A 1 93 ? -0.632 7.260 15.943 1.00 78.94 93 SER A N 1
ATOM 738 C CA . SER A 1 93 ? 0.367 7.110 14.879 1.00 78.94 93 SER A CA 1
ATOM 739 C C . SER A 1 93 ? -0.259 7.097 13.481 1.00 78.94 93 SER A C 1
ATOM 741 O O . SER A 1 93 ? 0.270 7.720 12.565 1.00 78.94 93 SER A O 1
ATOM 743 N N . ALA A 1 94 ? -1.404 6.433 13.305 1.00 80.94 94 ALA A N 1
ATOM 744 C CA . ALA A 1 94 ? -2.141 6.439 12.045 1.00 80.94 94 ALA A CA 1
ATOM 745 C C . ALA A 1 94 ? -2.759 7.818 11.766 1.00 80.94 94 ALA A C 1
ATOM 747 O O . ALA A 1 94 ? -2.719 8.288 10.630 1.00 80.94 94 ALA A O 1
ATOM 748 N N . GLN A 1 95 ? -3.272 8.493 12.798 1.00 82.94 95 GLN A N 1
ATOM 749 C CA . GLN A 1 95 ? -3.845 9.832 12.679 1.00 82.94 95 GLN A CA 1
ATOM 750 C C . GLN A 1 95 ? -2.796 10.856 12.231 1.00 82.94 95 GLN A C 1
ATOM 752 O O . GLN A 1 95 ? -3.037 11.575 11.269 1.00 82.94 95 GLN A O 1
ATOM 757 N N . GLN A 1 96 ? -1.596 10.838 12.818 1.00 83.88 96 GLN A N 1
ATOM 758 C CA . GLN A 1 96 ? -0.491 11.703 12.388 1.00 83.88 96 GLN A CA 1
ATOM 759 C C . GLN A 1 96 ? -0.142 11.518 10.906 1.00 83.88 96 GLN A C 1
ATOM 761 O O . GLN A 1 96 ? 0.144 12.483 10.203 1.00 83.88 96 GLN A O 1
ATOM 766 N N . LEU A 1 97 ? -0.184 10.283 10.396 1.00 80.69 97 LEU A N 1
ATOM 767 C CA . LEU A 1 97 ? 0.068 10.029 8.976 1.00 80.69 97 LEU A CA 1
ATOM 768 C C . LEU A 1 97 ? -0.998 10.647 8.069 1.00 80.69 97 LEU A C 1
ATOM 770 O O . LEU A 1 97 ? -0.674 11.069 6.952 1.00 80.69 97 LEU A O 1
ATOM 774 N N . LEU A 1 98 ? -2.250 10.667 8.529 1.00 81.69 98 LEU A N 1
ATOM 775 C CA . LEU A 1 98 ? -3.355 11.309 7.828 1.00 81.69 98 LEU A CA 1
ATOM 776 C C . LEU A 1 98 ? -3.192 12.830 7.840 1.00 81.69 98 LEU A C 1
ATOM 778 O O . LEU A 1 98 ? -3.276 13.446 6.778 1.00 81.69 98 LEU A O 1
ATOM 782 N N . ASP A 1 99 ? -2.875 13.402 9.000 1.00 84.44 99 ASP A N 1
ATOM 783 C CA . ASP A 1 99 ? -2.696 14.844 9.197 1.00 84.44 99 ASP A CA 1
ATOM 784 C C . ASP A 1 99 ? -1.510 15.387 8.374 1.00 84.44 99 ASP A C 1
ATOM 786 O O . ASP A 1 99 ? -1.621 16.423 7.721 1.00 84.44 99 ASP A O 1
ATOM 790 N N . ASP A 1 100 ? -0.414 14.626 8.280 1.00 83.50 100 ASP A N 1
ATOM 791 C CA . ASP A 1 100 ? 0.736 14.916 7.407 1.00 83.50 100 ASP A CA 1
ATOM 792 C C . ASP A 1 100 ? 0.432 14.718 5.899 1.00 83.50 100 ASP A C 1
ATOM 794 O O . ASP A 1 100 ? 1.336 14.770 5.053 1.00 83.50 100 ASP A O 1
ATOM 798 N N . ASN A 1 101 ? -0.816 14.407 5.531 1.00 78.12 101 ASN A N 1
ATOM 799 C CA . ASN A 1 101 ? -1.258 14.097 4.171 1.00 78.12 101 ASN A CA 1
ATOM 800 C C . ASN A 1 101 ? -0.441 12.966 3.506 1.00 78.12 101 ASN A C 1
ATOM 802 O O . ASN A 1 101 ? -0.294 12.909 2.279 1.00 78.12 101 ASN A O 1
ATOM 806 N N . ARG A 1 102 ? 0.099 12.020 4.287 1.00 74.25 102 ARG A N 1
ATOM 807 C CA . ARG A 1 102 ? 0.941 10.920 3.768 1.00 74.25 102 ARG A CA 1
ATOM 808 C C . ARG A 1 102 ? 0.129 9.742 3.249 1.00 74.25 102 ARG A C 1
ATOM 810 O O . ARG A 1 102 ? 0.657 8.934 2.490 1.00 74.25 102 ARG A O 1
ATOM 817 N N . VAL A 1 103 ? -1.130 9.637 3.662 1.00 77.31 103 VAL A N 1
ATOM 818 C CA . VAL A 1 103 ? -2.012 8.481 3.433 1.00 77.31 103 VAL A CA 1
ATOM 819 C C . VAL A 1 103 ? -3.387 8.961 2.974 1.00 77.31 103 VAL A C 1
ATOM 821 O O . VAL A 1 103 ? -3.657 10.163 3.028 1.00 77.31 103 VAL A O 1
ATOM 824 N N . SER A 1 104 ? -4.221 8.067 2.443 1.00 77.00 104 SER A N 1
ATOM 825 C CA . SER A 1 104 ? -5.549 8.442 1.931 1.00 77.00 104 SER A CA 1
ATOM 826 C C . SER A 1 104 ? -6.641 8.265 2.981 1.00 77.00 104 SER A C 1
ATOM 828 O O . SER A 1 104 ? -7.529 9.101 3.093 1.00 77.00 104 SER A O 1
ATOM 830 N N . PHE A 1 105 ? -6.563 7.176 3.741 1.00 84.88 105 PHE A N 1
ATOM 831 C CA . PHE A 1 105 ? -7.543 6.783 4.749 1.00 84.88 105 PHE A CA 1
ATOM 832 C C . PHE A 1 105 ? -6.818 6.113 5.907 1.00 84.88 105 PHE A C 1
ATOM 834 O O . PHE A 1 105 ? -5.667 5.724 5.758 1.00 84.88 105 PHE A O 1
ATOM 841 N N . ILE A 1 106 ? -7.491 5.925 7.033 1.00 89.12 106 ILE A N 1
ATOM 842 C CA . ILE A 1 106 ? -7.003 5.094 8.135 1.00 89.12 106 ILE A CA 1
ATOM 843 C C . ILE A 1 106 ? -8.160 4.255 8.647 1.00 89.12 106 ILE A C 1
ATOM 845 O O . ILE A 1 106 ? -9.289 4.734 8.646 1.00 89.12 106 ILE A O 1
ATOM 849 N N . ALA A 1 107 ? -7.884 3.026 9.068 1.00 92.62 107 ALA A N 1
ATOM 850 C CA . ALA A 1 107 ? -8.914 2.105 9.539 1.00 92.62 107 ALA A CA 1
ATOM 851 C C . ALA A 1 107 ? -8.409 1.262 10.721 1.00 92.62 107 ALA A C 1
ATOM 853 O O . ALA A 1 107 ? -7.206 1.007 10.822 1.00 92.62 107 ALA A O 1
ATOM 854 N N . PRO A 1 108 ? -9.289 0.799 11.619 1.00 92.81 108 PRO A N 1
ATOM 855 C CA . PRO A 1 108 ? -8.920 -0.223 12.586 1.00 92.81 108 PRO A CA 1
ATOM 856 C C . PRO A 1 108 ? -8.518 -1.521 11.867 1.00 92.81 108 PRO A C 1
ATOM 858 O O . PRO A 1 108 ? -9.051 -1.850 10.806 1.00 92.81 108 PRO A O 1
ATOM 861 N N . ALA A 1 109 ? -7.596 -2.287 12.454 1.0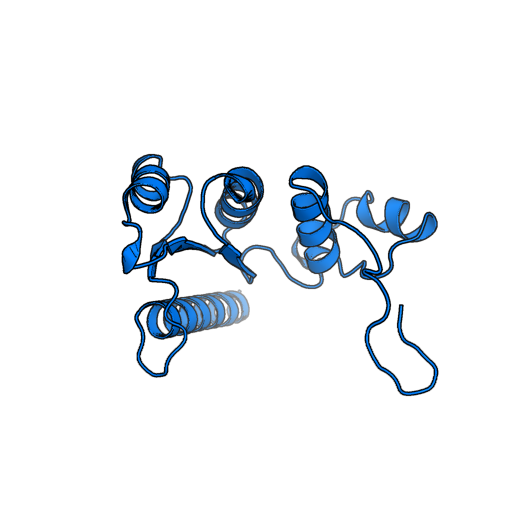0 91.88 109 ALA A N 1
ATOM 862 C CA . ALA A 1 109 ? -7.153 -3.594 11.957 1.00 91.88 109 ALA A CA 1
ATOM 863 C C . ALA A 1 109 ? -8.205 -4.706 12.186 1.00 91.88 109 ALA A C 1
ATOM 865 O O . ALA A 1 109 ? -7.904 -5.776 12.714 1.00 91.88 109 ALA A O 1
ATOM 866 N N . GLU A 1 110 ? -9.454 -4.444 11.801 1.00 93.12 110 GLU A N 1
ATOM 867 C CA . GLU A 1 110 ? -10.610 -5.322 11.970 1.00 93.12 110 GLU A CA 1
ATOM 868 C C . GLU A 1 110 ? -11.105 -5.812 10.605 1.00 93.12 110 GLU A C 1
ATOM 870 O O . GLU A 1 110 ? -11.829 -5.124 9.892 1.00 93.12 110 GLU A O 1
ATOM 875 N N . TYR A 1 111 ? -10.731 -7.033 10.230 1.00 92.81 111 TYR A N 1
ATOM 876 C CA . TYR A 1 111 ? -10.994 -7.599 8.897 1.00 92.81 111 TYR A CA 1
ATOM 877 C C . TYR A 1 111 ? -12.284 -8.434 8.826 1.00 92.81 111 TYR A C 1
ATOM 879 O O . TYR A 1 111 ? -12.367 -9.403 8.074 1.00 92.81 111 TYR A O 1
ATOM 887 N N . GLN A 1 112 ? -13.275 -8.109 9.657 1.00 94.88 112 GLN A N 1
ATOM 888 C CA . GLN A 1 112 ? -14.565 -8.800 9.659 1.00 94.88 112 GLN A CA 1
ATOM 889 C C . GLN A 1 112 ? -15.506 -8.239 8.589 1.00 94.88 112 GLN A C 1
ATOM 891 O O . GLN A 1 112 ? -15.330 -7.124 8.104 1.00 94.88 112 GLN A O 1
ATOM 896 N N . LYS A 1 113 ? -16.551 -9.001 8.258 1.00 95.31 113 LYS A N 1
ATOM 897 C CA . LYS A 1 113 ? -17.609 -8.531 7.363 1.00 95.31 113 LYS A CA 1
ATOM 898 C C . LYS A 1 113 ? -18.279 -7.270 7.925 1.00 95.31 113 LYS A C 1
ATOM 900 O O . LYS A 1 113 ? -18.587 -7.199 9.112 1.00 95.31 113 LYS A O 1
ATOM 905 N N . ASN A 1 114 ? -18.574 -6.328 7.042 1.00 94.12 114 ASN A N 1
ATOM 906 C CA . ASN A 1 114 ? -19.104 -4.987 7.264 1.00 94.12 114 ASN A CA 1
ATOM 907 C C . ASN A 1 114 ? -18.182 -4.037 8.045 1.00 94.12 114 ASN A C 1
ATOM 909 O O . ASN A 1 114 ? -18.644 -2.967 8.448 1.00 94.12 114 ASN A O 1
ATOM 913 N N . SER A 1 115 ? -16.909 -4.382 8.255 1.00 95.88 115 SER A N 1
ATOM 914 C CA . SER A 1 115 ? -15.974 -3.497 8.950 1.00 95.88 115 SER A CA 1
ATOM 915 C C . SER A 1 115 ? -15.614 -2.261 8.123 1.00 95.88 115 SER A C 1
ATOM 917 O O . SER A 1 115 ? -15.794 -2.216 6.903 1.00 95.88 115 SER A O 1
ATOM 919 N N . GLU A 1 116 ? -15.072 -1.241 8.789 1.00 94.69 116 GLU A N 1
ATOM 920 C CA . GLU A 1 116 ? -14.663 0.009 8.141 1.00 94.69 116 GLU A CA 1
ATOM 921 C C . GLU A 1 116 ? -13.649 -0.234 7.010 1.00 94.69 116 GLU A C 1
ATOM 923 O O . GLU A 1 116 ? -13.805 0.305 5.912 1.00 94.69 116 GLU A O 1
ATOM 928 N N . ILE A 1 117 ? -12.651 -1.100 7.224 1.00 94.94 117 ILE A N 1
ATOM 929 C CA . ILE A 1 117 ? -11.649 -1.401 6.193 1.00 94.94 117 ILE A CA 1
ATOM 930 C C . ILE A 1 117 ? -12.262 -2.103 4.975 1.00 94.94 117 ILE A C 1
ATOM 932 O O . ILE A 1 117 ? -11.905 -1.768 3.845 1.00 94.94 117 ILE A O 1
ATOM 936 N N . GLU A 1 118 ? -13.217 -3.020 5.172 1.00 96.00 118 GLU A N 1
ATOM 937 C CA . GLU A 1 118 ? -13.906 -3.698 4.068 1.00 96.00 118 GLU A CA 1
ATOM 938 C C . GLU A 1 118 ? -14.693 -2.680 3.224 1.00 96.00 118 GLU A C 1
ATOM 940 O O . GLU A 1 118 ? -14.587 -2.655 1.993 1.00 96.00 118 GLU A O 1
ATOM 945 N N . GLN A 1 119 ? -15.412 -1.766 3.883 1.00 96.88 119 GLN A N 1
ATOM 946 C CA . GLN A 1 119 ? -16.163 -0.704 3.212 1.00 96.88 119 GLN A CA 1
ATOM 947 C C . GLN A 1 119 ? -15.248 0.247 2.424 1.00 96.88 119 GLN A C 1
ATOM 949 O O . GLN A 1 119 ? -15.567 0.608 1.283 1.00 96.88 119 GLN A O 1
ATOM 954 N N . ILE A 1 120 ? -14.100 0.632 2.994 1.00 95.81 120 ILE A N 1
ATOM 955 C CA . ILE A 1 120 ? -13.098 1.471 2.319 1.00 95.81 120 ILE A CA 1
ATOM 956 C C . ILE A 1 120 ? -12.559 0.753 1.078 1.00 95.81 120 ILE A C 1
ATOM 958 O O . ILE A 1 120 ? -12.583 1.325 -0.015 1.00 95.81 120 ILE A O 1
ATOM 962 N N . VAL A 1 121 ? -12.131 -0.507 1.211 1.00 96.25 121 VAL A N 1
ATOM 963 C CA . VAL A 1 121 ? -11.590 -1.304 0.099 1.00 96.25 121 VAL A CA 1
ATOM 964 C C . VAL A 1 121 ? -12.611 -1.428 -1.031 1.00 96.25 121 VAL A C 1
ATOM 966 O O . VAL A 1 121 ? -12.296 -1.088 -2.173 1.00 96.25 121 VAL A O 1
ATOM 969 N N . HIS A 1 122 ? -13.858 -1.810 -0.736 1.00 97.19 122 HIS A N 1
ATOM 970 C CA . HIS A 1 122 ? -14.910 -1.892 -1.754 1.00 97.19 122 HIS A CA 1
ATOM 971 C C . HIS A 1 122 ? -15.187 -0.551 -2.435 1.00 97.19 122 HIS A C 1
ATOM 973 O O . HIS A 1 122 ? -15.475 -0.497 -3.631 1.00 97.19 122 HIS A O 1
ATOM 979 N N . THR A 1 123 ? -15.114 0.552 -1.695 1.00 97.31 123 THR A N 1
ATOM 980 C CA . THR A 1 123 ? -15.309 1.892 -2.257 1.00 97.31 123 THR A CA 1
ATOM 981 C C . THR A 1 123 ? -14.171 2.275 -3.197 1.00 97.31 123 THR A C 1
ATOM 983 O O . THR A 1 123 ? -14.432 2.775 -4.291 1.00 97.31 123 THR A O 1
ATOM 986 N N . ILE A 1 124 ? -12.925 1.962 -2.840 1.00 96.31 124 ILE A N 1
ATOM 987 C CA . ILE A 1 124 ? -11.771 2.180 -3.718 1.00 96.31 124 ILE A CA 1
ATOM 988 C C . ILE A 1 124 ? -11.872 1.310 -4.976 1.00 96.31 124 ILE A C 1
ATOM 990 O O . ILE A 1 124 ? -11.646 1.812 -6.073 1.00 96.31 124 ILE A O 1
ATOM 994 N N . MET A 1 125 ? -12.274 0.042 -4.857 1.00 96.75 125 MET A N 1
ATOM 995 C CA . MET A 1 125 ? -12.477 -0.830 -6.021 1.00 96.75 125 MET A CA 1
ATOM 996 C C . MET A 1 125 ? -13.545 -0.280 -6.974 1.00 96.75 125 MET A C 1
ATOM 998 O O . MET A 1 125 ? -13.343 -0.272 -8.186 1.00 96.75 125 MET A O 1
ATOM 1002 N N . ARG A 1 126 ? -14.661 0.234 -6.438 1.00 97.94 126 ARG A N 1
ATOM 1003 C CA . ARG A 1 126 ? -15.696 0.904 -7.243 1.00 97.94 126 ARG A CA 1
ATOM 1004 C C . ARG A 1 126 ? -15.157 2.151 -7.943 1.00 97.94 126 ARG A C 1
ATOM 1006 O O . ARG A 1 126 ? -15.456 2.349 -9.114 1.00 97.94 126 ARG A O 1
ATOM 1013 N N . LYS A 1 127 ? -14.334 2.955 -7.258 1.00 95.88 127 LYS A N 1
ATOM 1014 C CA . LYS A 1 127 ? -13.642 4.106 -7.862 1.00 95.88 127 LYS A CA 1
ATOM 1015 C C . LYS A 1 127 ? -12.735 3.668 -9.015 1.00 95.88 127 LYS A C 1
ATOM 1017 O O . LYS A 1 127 ? -12.809 4.268 -10.078 1.00 95.88 127 LYS A O 1
ATOM 1022 N N . ILE A 1 128 ? -11.904 2.640 -8.815 1.00 95.56 128 ILE A N 1
ATOM 1023 C CA . ILE A 1 128 ? -11.006 2.110 -9.856 1.00 95.56 128 ILE A CA 1
ATOM 1024 C C . ILE A 1 128 ? -11.818 1.666 -11.076 1.00 95.56 128 ILE A C 1
ATOM 1026 O O . ILE A 1 128 ? -11.511 2.089 -12.183 1.00 95.56 128 ILE A O 1
ATOM 1030 N N . LYS A 1 129 ? -12.895 0.897 -10.867 1.00 96.19 129 LYS A N 1
ATOM 1031 C CA . LYS A 1 129 ? -13.793 0.461 -11.946 1.00 96.19 129 LYS A CA 1
ATOM 1032 C C . LYS A 1 129 ? -14.377 1.642 -12.722 1.00 96.19 129 LYS A C 1
ATOM 1034 O O . LYS A 1 129 ? -14.357 1.630 -13.941 1.00 96.19 129 LYS A O 1
ATOM 1039 N N . ALA A 1 130 ? -14.869 2.663 -12.022 1.00 96.94 130 ALA A N 1
ATOM 1040 C CA . ALA A 1 130 ? -15.456 3.833 -12.667 1.00 96.94 130 ALA A CA 1
ATOM 1041 C C . ALA A 1 130 ? -14.428 4.620 -13.501 1.00 96.94 130 ALA A C 1
ATOM 1043 O O . ALA A 1 130 ? -14.760 5.118 -14.569 1.00 96.94 130 ALA A O 1
ATOM 1044 N N . VAL A 1 131 ? -13.180 4.730 -13.029 1.00 94.12 131 VAL A N 1
ATOM 1045 C CA . VAL A 1 131 ? -12.094 5.373 -13.790 1.00 94.12 131 VAL A CA 1
ATOM 1046 C C . VAL A 1 131 ? -11.729 4.554 -15.029 1.00 94.12 131 VAL A C 1
ATOM 1048 O O . VAL A 1 131 ? -11.593 5.126 -16.102 1.00 94.12 131 VAL A O 1
ATOM 1051 N N . ASP A 1 132 ? -11.620 3.232 -14.897 1.00 91.56 132 ASP A N 1
ATOM 1052 C CA . ASP A 1 132 ? -11.343 2.319 -16.014 1.00 91.56 132 ASP A CA 1
ATOM 1053 C C . ASP A 1 132 ? -12.452 2.372 -17.086 1.00 91.56 132 ASP A C 1
ATOM 1055 O O . ASP A 1 132 ? -12.178 2.490 -18.277 1.00 91.56 132 ASP A O 1
ATOM 1059 N N . GLU A 1 133 ? -13.721 2.408 -16.662 1.00 94.81 133 GLU A N 1
ATOM 1060 C CA . GLU A 1 133 ? -14.868 2.612 -17.555 1.00 94.81 133 GLU A CA 1
ATOM 1061 C C . GLU A 1 133 ? -14.797 3.964 -18.281 1.00 94.81 133 GLU A C 1
ATOM 1063 O O . GLU A 1 133 ? -15.062 4.024 -19.480 1.00 94.81 133 GLU A O 1
ATOM 1068 N N . LEU A 1 134 ? -14.406 5.045 -17.595 1.00 93.56 134 LEU A N 1
ATOM 1069 C CA . LEU A 1 134 ? -14.226 6.364 -18.212 1.00 93.56 134 LEU A CA 1
ATOM 1070 C C . LEU A 1 134 ? -13.119 6.374 -19.276 1.00 93.56 134 LEU A C 1
ATOM 1072 O O . LEU A 1 134 ? -13.291 7.011 -20.314 1.00 93.56 134 LEU A O 1
ATOM 1076 N N . GLU A 1 135 ? -12.020 5.654 -19.044 1.00 88.31 135 GLU A N 1
ATOM 1077 C CA . GLU A 1 135 ? -10.920 5.511 -20.008 1.00 88.31 135 GLU A CA 1
ATOM 1078 C C . GLU A 1 135 ? -11.364 4.778 -21.286 1.00 88.31 135 GLU A C 1
ATOM 1080 O O . GLU A 1 135 ? -10.844 5.068 -22.356 1.00 88.31 135 GLU A O 1
ATOM 1085 N N . SER A 1 136 ? -12.375 3.904 -21.220 1.00 88.12 136 SER A N 1
ATOM 1086 C CA . SER A 1 136 ? -12.909 3.208 -22.405 1.00 88.12 136 SER A CA 1
ATOM 1087 C C . SER A 1 136 ? -13.689 4.099 -23.387 1.00 88.12 136 SER A C 1
ATOM 1089 O O . SER A 1 136 ? -13.966 3.674 -24.509 1.00 88.12 136 SER A O 1
ATOM 1091 N N . PHE A 1 137 ? -14.052 5.323 -22.984 1.00 90.19 137 PHE A N 1
ATOM 1092 C CA . PHE A 1 137 ? -14.742 6.299 -23.838 1.00 90.19 137 PHE A CA 1
ATOM 1093 C C . PHE A 1 137 ? -13.793 7.270 -24.563 1.00 90.19 137 PHE A C 1
ATOM 1095 O O . PHE A 1 137 ? -14.277 8.122 -25.313 1.00 90.19 137 PHE A O 1
ATOM 1102 N N . GLN A 1 138 ? -12.483 7.188 -24.312 1.00 73.69 138 GLN A N 1
ATOM 1103 C CA . GLN A 1 138 ? -11.450 8.028 -24.934 1.00 73.69 138 GLN A CA 1
ATOM 1104 C C . GLN A 1 138 ? -10.756 7.295 -26.083 1.00 73.69 138 GLN A C 1
ATOM 1106 O O . GLN A 1 138 ? -10.440 7.982 -27.080 1.00 73.69 138 GLN A O 1
#

InterPro domains:
  IPR023214 HAD superfamily [G3DSA:3.40.50.1000] (8-132)
  IPR036412 HAD-like superfamily [SSF56784] (53-109)

Secondary structure (DSSP, 8-state):
-B-TTS-B-S-S----HHHHHHHHHHHHHT----SHHHHHHHHS---GGG-SS-GGG-EEEEEGGGGHHHHHHHHHTT-EEEEEE-TTT-SHHHHHHHHTT--S--EES--STT-HHHHHHHHHHHHHHHHHHHHTT-

Organism: NCBI:txid1076179

Sequence (138 aa):
MYDYTGSIQWPKMAVNYTAKTQFLFRINKGVLDINTDSANLLNKFTPENERRIPFKNMIYVGDGLTDVPCMKLVKSYGGQSIPVYNPHSGKESAQQLLDDNRVSFIAPAEYQKNSEIEQIVHTIMRKIKAVDELESFQ

pLDDT: mean 89.15, std 6.15, range [72.0, 97.94]

Foldseek 3Di:
DADPVRHDDDDPDDAALVNVQLVVLCQFQVLPDDDPVSVVSSPDDDDNVNTPAQLLNDEAEDEFDSCLVVQQVSVVRNHFYEHEDAPVVDCVRVVVCVVVVSGDYYAHPDPDPPGPVVVVVVVSNVVSVVVVVVVVVD